Protein AF-A0A1Y4HVV6-F1 (afdb_monomer_lite)

Secondary structure (DSSP, 8-state):
------PPPPPP-EEEEEE-SSHHHHHHHHHHHHHHT-S-EEEEPPTTS--TTSEEEEE-SSHHHHHHHHHHHTTT---SEEEEEE-

pLDDT: mean 93.54, std 11.53, range [46.34, 98.81]

Sequence (87 aa):
MLLAALRPPRPRTPHTVVSFTSTFDAMEAERLCQQAGVPGRIIPLPVEITAECGLAWSMPPDDETRAAFLAAVEGHLVPDGLYTLLV

Structure (mmCIF, N/CA/C/O backbone):
data_AF-A0A1Y4HVV6-F1
#
_entry.id   AF-A0A1Y4HVV6-F1
#
loop_
_atom_site.group_PDB
_atom_site.id
_atom_site.type_symbol
_atom_site.label_atom_id
_atom_site.label_alt_id
_atom_site.label_comp_id
_atom_site.label_asym_id
_atom_site.label_entity_id
_atom_site.label_seq_id
_atom_site.pdbx_PDB_ins_code
_atom_site.Cartn_x
_atom_site.Cartn_y
_atom_site.Cartn_z
_atom_site.occupancy
_atom_site.B_iso_or_equiv
_atom_site.auth_seq_id
_atom_site.auth_comp_id
_atom_site.auth_asym_id
_atom_site.auth_atom_id
_atom_site.pdbx_PDB_model_num
ATOM 1 N N . MET A 1 1 ? 33.982 23.443 0.046 1.00 46.34 1 MET A N 1
ATOM 2 C CA . MET A 1 1 ? 32.804 23.013 -0.735 1.00 46.34 1 MET A CA 1
ATOM 3 C C . MET A 1 1 ? 32.547 21.552 -0.409 1.00 46.34 1 MET A C 1
ATOM 5 O O . MET A 1 1 ? 33.331 20.707 -0.817 1.00 46.34 1 MET A O 1
ATOM 9 N N . LEU A 1 2 ? 31.559 21.279 0.447 1.00 49.28 2 LEU A N 1
ATOM 10 C CA . LEU A 1 2 ? 31.260 19.938 0.952 1.00 49.28 2 LEU A CA 1
ATOM 11 C C . LEU A 1 2 ? 30.574 19.135 -0.168 1.00 49.28 2 LEU A C 1
ATOM 13 O O . LEU A 1 2 ? 29.460 19.467 -0.562 1.00 49.28 2 LEU A O 1
ATOM 17 N N . LEU A 1 3 ? 31.241 18.111 -0.699 1.00 53.75 3 LEU A N 1
ATOM 18 C CA . LEU A 1 3 ? 30.608 17.100 -1.545 1.00 53.75 3 LEU A CA 1
ATOM 19 C C . LEU A 1 3 ? 29.646 16.302 -0.657 1.00 53.75 3 LEU A C 1
ATOM 21 O O . LEU A 1 3 ? 30.067 15.421 0.089 1.00 53.75 3 LEU A O 1
ATOM 25 N N . ALA A 1 4 ? 28.361 16.653 -0.692 1.00 57.38 4 ALA A N 1
ATOM 26 C CA . ALA A 1 4 ? 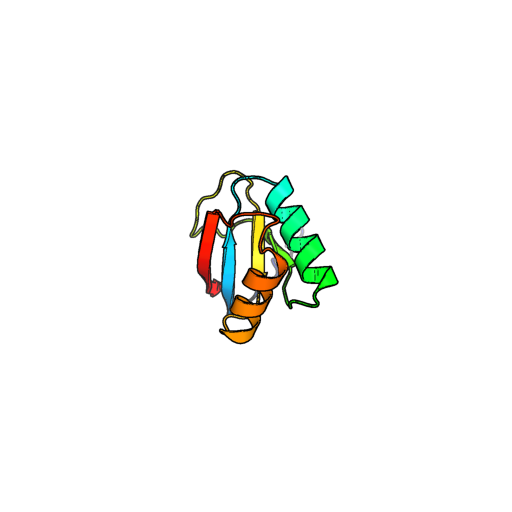27.314 15.820 -0.125 1.00 57.38 4 ALA A CA 1
ATOM 27 C C . ALA A 1 4 ? 27.361 14.464 -0.840 1.00 57.38 4 ALA A C 1
ATOM 29 O O . ALA A 1 4 ? 27.159 14.385 -2.052 1.00 57.38 4 ALA A O 1
ATOM 30 N N . ALA A 1 5 ? 27.679 13.404 -0.100 1.00 60.16 5 ALA A N 1
ATOM 31 C CA . ALA A 1 5 ? 27.627 12.043 -0.601 1.00 60.16 5 ALA A CA 1
ATOM 32 C C . ALA A 1 5 ? 26.168 11.709 -0.945 1.00 60.16 5 ALA A C 1
ATOM 34 O O . ALA A 1 5 ? 25.375 11.356 -0.072 1.00 60.16 5 ALA A O 1
ATOM 35 N N . LEU A 1 6 ? 25.792 11.870 -2.215 1.00 71.12 6 LEU A N 1
ATOM 36 C CA . LEU A 1 6 ? 24.511 11.401 -2.723 1.00 71.12 6 LEU A CA 1
ATOM 37 C C . LEU A 1 6 ? 24.507 9.877 -2.583 1.00 71.12 6 LEU A C 1
ATOM 39 O O . LEU A 1 6 ? 25.239 9.176 -3.283 1.00 71.12 6 LEU A O 1
ATOM 43 N N . ARG A 1 7 ? 23.725 9.363 -1.629 1.00 67.56 7 ARG A N 1
ATOM 44 C CA . ARG A 1 7 ? 23.510 7.923 -1.482 1.00 67.56 7 ARG A CA 1
ATOM 45 C C . ARG A 1 7 ? 22.922 7.413 -2.803 1.00 67.56 7 ARG A C 1
ATOM 47 O O . ARG A 1 7 ? 21.932 7.990 -3.258 1.00 67.56 7 ARG A O 1
ATOM 54 N N . PRO A 1 8 ? 23.494 6.363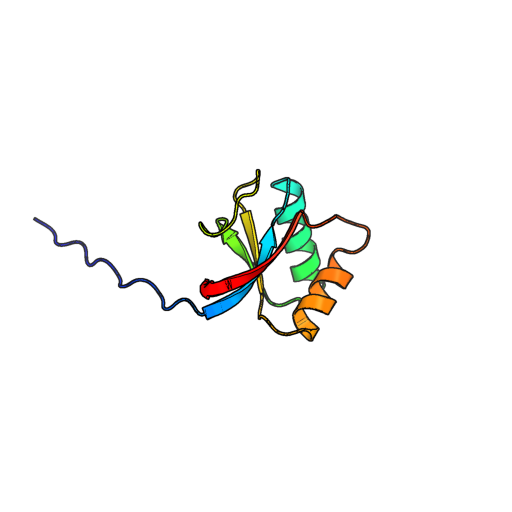 -3.417 1.00 74.81 8 PRO A N 1
ATOM 55 C CA . PRO A 1 8 ? 22.923 5.805 -4.632 1.00 74.81 8 PRO A CA 1
ATOM 56 C C . PRO A 1 8 ? 21.469 5.382 -4.367 1.00 74.81 8 PRO A C 1
ATOM 58 O O . PRO A 1 8 ? 21.168 4.897 -3.266 1.00 74.81 8 PRO A O 1
ATOM 61 N N . PRO A 1 9 ? 20.557 5.589 -5.334 1.00 77.56 9 PRO A N 1
ATOM 62 C CA . PRO A 1 9 ? 19.163 5.208 -5.178 1.00 77.56 9 PRO A CA 1
ATOM 63 C C . PRO A 1 9 ? 19.069 3.712 -4.876 1.00 77.56 9 PRO A C 1
ATOM 65 O O . PRO A 1 9 ? 19.827 2.900 -5.411 1.00 77.56 9 PRO A O 1
ATOM 68 N N . ARG A 1 10 ? 18.151 3.348 -3.977 1.00 82.31 10 ARG A N 1
ATOM 69 C CA . ARG A 1 10 ? 17.902 1.943 -3.655 1.00 82.31 10 ARG A CA 1
ATOM 70 C C . ARG A 1 10 ? 17.444 1.227 -4.935 1.00 82.31 10 ARG A C 1
ATOM 72 O O . ARG A 1 10 ? 16.608 1.793 -5.641 1.00 82.31 10 ARG A O 1
ATOM 79 N N . PRO A 1 11 ? 17.945 0.013 -5.229 1.00 86.88 11 PRO A N 1
ATOM 80 C CA . PRO A 1 11 ? 17.392 -0.803 -6.301 1.00 86.88 11 PRO A CA 1
ATOM 81 C C . PRO A 1 11 ? 15.886 -0.960 -6.092 1.00 86.88 11 PRO A C 1
ATOM 83 O O . PRO A 1 11 ? 15.462 -1.299 -4.986 1.00 86.88 11 PRO A O 1
ATOM 86 N N . ARG A 1 12 ? 15.102 -0.674 -7.132 1.00 92.19 12 ARG A N 1
ATOM 87 C CA . ARG A 1 12 ? 13.648 -0.828 -7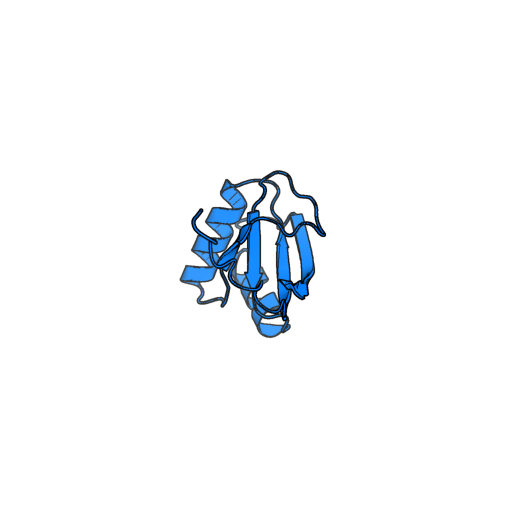.092 1.00 92.19 12 ARG A CA 1
ATOM 88 C C . ARG A 1 12 ? 13.298 -2.300 -7.268 1.00 92.19 12 ARG A C 1
ATOM 90 O O . ARG A 1 12 ? 13.872 -2.958 -8.139 1.00 92.19 12 ARG A O 1
ATOM 97 N N . THR A 1 13 ? 12.362 -2.806 -6.479 1.00 95.00 13 THR A N 1
ATOM 98 C CA . THR A 1 13 ? 11.891 -4.199 -6.561 1.00 95.00 13 THR A CA 1
ATOM 99 C C . THR A 1 13 ? 10.405 -4.246 -6.899 1.00 95.00 13 THR A C 1
ATOM 101 O O . THR A 1 13 ? 9.714 -3.262 -6.657 1.00 95.00 13 THR A O 1
ATOM 104 N N . PRO A 1 14 ? 9.882 -5.339 -7.479 1.00 97.44 14 PRO A N 1
ATOM 105 C CA . PRO A 1 14 ? 8.449 -5.467 -7.727 1.00 97.44 14 PRO A CA 1
ATOM 106 C C . PRO A 1 14 ? 7.648 -5.490 -6.420 1.00 97.44 14 PRO A C 1
ATOM 108 O O . PRO A 1 14 ? 7.987 -6.230 -5.499 1.00 97.44 14 PRO A O 1
ATOM 111 N N . HIS A 1 15 ? 6.575 -4.709 -6.365 1.00 98.44 15 HIS A N 1
ATOM 112 C CA . HIS A 1 15 ? 5.598 -4.673 -5.279 1.00 98.44 15 HIS A CA 1
ATOM 113 C C . HIS A 1 15 ? 4.187 -4.537 -5.851 1.00 98.44 15 HIS A C 1
ATOM 115 O O . HIS A 1 15 ? 4.001 -3.951 -6.923 1.00 98.44 15 HIS A O 1
ATOM 121 N N . THR A 1 16 ? 3.190 -5.003 -5.098 1.00 98.56 16 THR A N 1
ATOM 122 C CA . THR A 1 16 ? 1.820 -4.526 -5.296 1.00 98.56 16 THR A CA 1
ATOM 123 C C . THR A 1 16 ? 1.690 -3.157 -4.637 1.00 98.56 16 THR A C 1
ATOM 125 O O . THR A 1 16 ? 2.032 -2.986 -3.465 1.00 98.56 16 THR A O 1
ATOM 128 N N . VAL A 1 17 ? 1.223 -2.178 -5.405 1.00 98.50 17 VAL A N 1
ATOM 129 C CA . VAL A 1 17 ? 0.995 -0.796 -4.988 1.00 98.50 17 VAL A CA 1
ATOM 130 C C . VAL A 1 17 ? -0.492 -0.500 -5.090 1.00 98.50 17 VAL A C 1
ATOM 132 O O . VAL A 1 17 ? -1.104 -0.762 -6.124 1.00 98.50 17 VAL A O 1
ATOM 135 N N . VAL A 1 18 ? -1.061 0.055 -4.027 1.00 98.62 18 VAL A N 1
ATOM 136 C CA . VAL A 1 18 ? -2.480 0.399 -3.941 1.00 98.62 18 VAL A CA 1
ATOM 137 C C . VAL A 1 18 ? -2.629 1.910 -3.803 1.00 98.62 18 VAL A C 1
ATOM 139 O O . VAL A 1 18 ? -2.036 2.486 -2.890 1.00 98.62 18 VAL A O 1
ATOM 142 N N . SER A 1 19 ? -3.382 2.548 -4.701 1.00 98.44 19 SER A N 1
ATOM 143 C CA . SER A 1 19 ? -3.695 3.982 -4.631 1.00 98.44 19 SER A CA 1
ATOM 144 C C . SER A 1 19 ? -5.009 4.243 -3.898 1.00 98.44 19 SER A C 1
ATOM 146 O O . SER A 1 19 ? -5.863 3.362 -3.764 1.00 98.44 19 SER A O 1
ATOM 148 N N . PHE A 1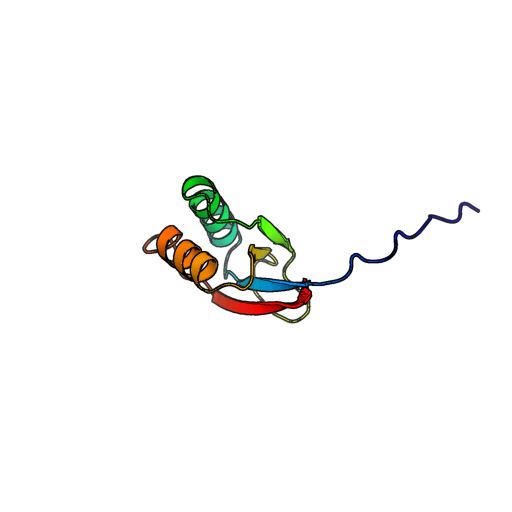 20 ? -5.172 5.485 -3.443 1.00 98.31 20 PHE A N 1
ATOM 149 C CA . PHE A 1 20 ? -6.345 5.942 -2.707 1.00 98.31 20 PHE A CA 1
ATOM 150 C C . PHE A 1 20 ? -6.790 7.318 -3.202 1.00 98.31 20 PHE A C 1
ATOM 152 O O . PHE A 1 20 ? -5.963 8.146 -3.591 1.00 98.31 20 PHE A O 1
ATOM 159 N N . THR A 1 21 ? -8.090 7.591 -3.130 1.00 96.44 21 THR A N 1
ATOM 160 C CA . THR A 1 21 ? -8.653 8.905 -3.475 1.00 96.44 21 THR A CA 1
ATOM 161 C C . THR A 1 21 ? -8.462 9.920 -2.343 1.00 96.44 21 THR A C 1
ATOM 163 O O . THR A 1 21 ? -8.414 11.119 -2.590 1.00 96.44 21 THR A O 1
ATOM 166 N N . SER A 1 22 ? -8.280 9.475 -1.093 1.00 97.94 22 SER A N 1
ATOM 167 C CA . SER A 1 22 ? -8.084 10.365 0.056 1.00 97.94 22 SER A CA 1
ATOM 168 C C . SER A 1 22 ? -6.934 9.931 0.969 1.00 97.94 22 SER A C 1
ATOM 170 O O . SER A 1 22 ? -6.554 8.761 1.034 1.00 97.94 22 SER A O 1
ATOM 172 N N . THR A 1 23 ? -6.362 10.892 1.706 1.00 97.50 23 THR A N 1
ATOM 173 C CA . THR A 1 23 ? -5.368 10.596 2.752 1.00 97.50 23 THR A CA 1
ATOM 174 C C . THR A 1 23 ? -6.003 9.806 3.897 1.00 97.50 23 THR A C 1
ATOM 176 O O . THR A 1 23 ? -5.326 8.993 4.513 1.00 97.50 23 THR A O 1
ATOM 179 N N . PHE A 1 24 ? -7.298 10.012 4.164 1.00 98.19 24 PHE A N 1
ATOM 180 C CA . PHE A 1 24 ? -8.031 9.256 5.177 1.00 98.19 24 PHE A CA 1
ATOM 181 C C . PHE A 1 24 ? -8.062 7.761 4.838 1.00 98.19 24 PHE A C 1
ATOM 183 O O . PHE A 1 24 ? -7.667 6.957 5.676 1.00 98.19 24 PHE A O 1
ATOM 190 N N . ASP A 1 25 ? -8.417 7.399 3.602 1.00 98.38 25 ASP A N 1
ATOM 191 C CA . ASP A 1 25 ? -8.455 5.994 3.171 1.00 98.38 25 ASP A CA 1
ATOM 192 C C . ASP A 1 25 ? -7.063 5.360 3.199 1.00 98.38 25 ASP A C 1
ATOM 194 O O . ASP A 1 25 ? -6.912 4.222 3.631 1.00 98.38 25 ASP A O 1
ATOM 198 N N . ALA A 1 26 ? -6.022 6.104 2.808 1.00 98.50 26 ALA A N 1
ATOM 199 C CA . ALA A 1 26 ? -4.647 5.618 2.896 1.00 98.50 26 ALA A CA 1
ATOM 200 C C . ALA A 1 26 ? -4.255 5.270 4.344 1.00 98.50 26 ALA A C 1
ATOM 202 O O . ALA A 1 26 ? -3.713 4.196 4.609 1.00 98.50 26 ALA A O 1
ATOM 203 N N . MET A 1 27 ? -4.560 6.158 5.294 1.00 98.31 27 MET A N 1
ATOM 204 C CA . MET A 1 27 ? -4.259 5.935 6.710 1.00 98.31 27 MET A CA 1
ATOM 205 C C . MET A 1 27 ? -5.122 4.829 7.327 1.00 98.31 27 MET A C 1
ATOM 207 O O . MET A 1 27 ? -4.635 4.058 8.155 1.00 98.31 27 MET A O 1
ATOM 211 N N . GLU A 1 28 ? -6.389 4.730 6.928 1.00 98.62 28 GLU A N 1
ATOM 212 C CA . GLU A 1 28 ? -7.285 3.677 7.401 1.00 98.62 28 GLU A CA 1
ATOM 213 C C . GLU A 1 28 ? -6.859 2.305 6.865 1.00 98.62 28 GLU A C 1
ATOM 215 O O . GLU A 1 28 ? -6.798 1.342 7.631 1.00 98.62 28 GLU A O 1
ATOM 220 N N . ALA A 1 29 ? -6.449 2.221 5.595 1.00 98.69 29 ALA A N 1
ATOM 221 C CA . ALA A 1 29 ? -5.854 1.018 5.022 1.00 98.69 29 ALA A CA 1
ATOM 222 C C . ALA A 1 29 ? -4.594 0.595 5.788 1.00 98.69 29 ALA A C 1
ATOM 224 O O . ALA A 1 29 ? -4.452 -0.581 6.121 1.00 98.69 29 ALA A O 1
ATOM 225 N N . GLU A 1 30 ? -3.704 1.540 6.113 1.00 98.81 30 GLU A N 1
ATOM 226 C CA . GLU A 1 30 ? -2.511 1.264 6.918 1.00 98.81 30 GLU A CA 1
ATOM 227 C C . GLU A 1 30 ? -2.875 0.692 8.289 1.00 98.81 30 GLU A C 1
ATOM 229 O O . GLU A 1 30 ? -2.336 -0.342 8.689 1.00 98.81 30 GLU A O 1
ATOM 234 N N . ARG A 1 31 ? -3.826 1.320 8.989 1.00 98.81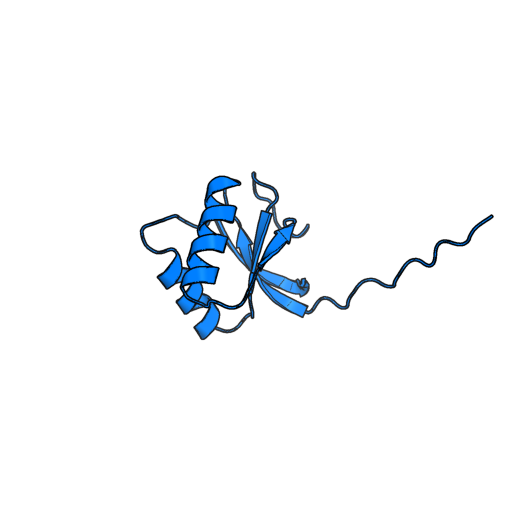 31 ARG A N 1
ATOM 235 C CA . ARG A 1 31 ? -4.294 0.874 10.305 1.00 98.81 31 ARG A CA 1
ATOM 236 C C . ARG A 1 31 ? -4.880 -0.540 10.248 1.00 98.81 31 ARG A C 1
ATOM 238 O O . ARG A 1 31 ? -4.536 -1.374 11.086 1.00 98.81 31 ARG A O 1
ATOM 245 N N . LEU A 1 32 ? -5.753 -0.810 9.278 1.00 98.81 32 LEU A N 1
ATOM 246 C CA . LEU A 1 32 ? -6.399 -2.114 9.090 1.00 98.81 32 LEU A CA 1
ATOM 247 C C . LEU A 1 32 ? -5.378 -3.201 8.739 1.00 98.81 32 LEU A C 1
ATOM 249 O O . LEU A 1 32 ? -5.370 -4.264 9.357 1.00 98.81 32 LEU A O 1
ATOM 253 N N . CYS A 1 33 ? -4.459 -2.911 7.816 1.00 98.75 33 CYS A N 1
ATOM 254 C CA . CYS A 1 33 ? -3.395 -3.834 7.429 1.00 98.75 33 CYS A CA 1
ATOM 255 C C . CYS A 1 33 ? -2.467 -4.158 8.602 1.00 98.75 33 CYS A C 1
ATOM 257 O O . CYS A 1 33 ? -2.149 -5.324 8.824 1.00 98.75 33 CYS A O 1
ATOM 259 N N . GLN A 1 34 ? -2.077 -3.156 9.395 1.00 98.56 34 GLN A N 1
ATOM 260 C CA . GLN A 1 34 ? -1.264 -3.365 10.595 1.00 98.56 34 GLN A CA 1
ATOM 261 C C . GLN A 1 34 ? -1.981 -4.241 11.632 1.00 98.56 34 GLN A C 1
ATOM 263 O O . GLN A 1 34 ? -1.354 -5.121 12.219 1.00 98.56 34 GLN A O 1
ATOM 268 N N . GLN A 1 35 ? -3.287 -4.045 11.840 1.00 98.62 35 GLN A N 1
ATOM 269 C CA . GLN A 1 35 ? -4.085 -4.874 12.754 1.00 98.62 35 GLN A CA 1
ATOM 270 C C . GLN A 1 35 ? -4.241 -6.317 12.268 1.00 98.62 35 GLN A C 1
ATOM 272 O O . GLN A 1 35 ? -4.217 -7.239 13.081 1.00 98.62 35 GLN A O 1
ATOM 277 N N . ALA A 1 36 ? -4.380 -6.509 10.957 1.00 98.31 36 ALA A N 1
ATOM 278 C CA . ALA A 1 36 ? -4.490 -7.820 10.328 1.00 98.31 36 ALA A CA 1
ATOM 279 C C . ALA A 1 36 ? -3.128 -8.506 10.093 1.00 98.31 36 ALA A C 1
ATOM 281 O O . ALA A 1 36 ? -3.090 -9.666 9.693 1.00 98.31 36 ALA A O 1
ATOM 282 N N . GLY A 1 37 ? -2.009 -7.814 10.335 1.00 98.56 37 GLY A N 1
ATOM 283 C CA . GLY A 1 37 ? -0.664 -8.342 10.093 1.00 98.56 37 GLY A CA 1
ATOM 284 C C . GLY A 1 37 ? -0.288 -8.448 8.611 1.00 98.56 37 GLY A C 1
ATOM 285 O O . GLY A 1 37 ? 0.616 -9.207 8.268 1.00 98.56 37 GLY A O 1
ATOM 286 N N . VAL A 1 38 ? -0.958 -7.699 7.730 1.00 98.69 38 VAL A N 1
ATOM 287 C CA . VAL A 1 38 ? -0.647 -7.674 6.295 1.00 98.69 38 VAL A CA 1
ATOM 288 C C . VAL A 1 38 ? 0.711 -6.989 6.093 1.00 98.69 38 VAL A C 1
ATOM 290 O O . VAL A 1 38 ? 0.883 -5.839 6.514 1.00 98.69 38 VAL A O 1
ATOM 293 N N . PRO A 1 39 ? 1.694 -7.646 5.452 1.00 98.31 39 PRO A N 1
ATOM 294 C CA . PRO A 1 39 ? 3.004 -7.052 5.244 1.00 98.31 39 PRO A CA 1
ATOM 295 C C . PRO A 1 39 ? 2.914 -5.887 4.258 1.00 98.31 39 PRO A C 1
ATOM 297 O O . PRO A 1 39 ? 2.404 -6.022 3.150 1.00 98.31 39 PRO A O 1
ATOM 300 N N . GLY A 1 40 ? 3.466 -4.741 4.638 1.00 97.81 40 GLY A N 1
ATOM 301 C CA . GLY A 1 40 ? 3.519 -3.568 3.778 1.00 97.81 40 GLY A CA 1
ATOM 302 C C . GLY A 1 40 ? 3.712 -2.286 4.572 1.00 97.81 40 GLY A C 1
ATOM 303 O O . GLY A 1 40 ? 4.020 -2.320 5.765 1.00 97.81 40 GLY A O 1
ATOM 304 N N . ARG A 1 41 ? 3.604 -1.152 3.885 1.00 98.44 41 ARG A N 1
ATOM 305 C CA . ARG A 1 41 ? 3.666 0.189 4.484 1.00 98.44 41 ARG A CA 1
ATOM 306 C C . ARG A 1 41 ? 3.084 1.231 3.539 1.00 98.44 41 ARG A C 1
ATOM 308 O O . ARG A 1 41 ? 3.088 1.025 2.322 1.00 98.44 41 ARG A O 1
ATOM 315 N N . ILE A 1 42 ? 2.714 2.389 4.076 1.00 98.38 42 ILE A N 1
ATOM 316 C CA . ILE A 1 42 ? 2.485 3.575 3.252 1.00 98.38 42 ILE A CA 1
ATOM 317 C C . ILE A 1 42 ? 3.806 4.092 2.665 1.00 98.38 42 ILE A C 1
ATOM 319 O O . ILE A 1 42 ? 4.856 4.108 3.314 1.00 98.38 42 ILE A O 1
ATOM 323 N N . ILE A 1 43 ? 3.749 4.504 1.402 1.00 97.94 43 ILE A N 1
ATOM 324 C CA . ILE A 1 43 ? 4.811 5.178 0.658 1.00 97.94 43 ILE A CA 1
ATOM 325 C C . ILE A 1 43 ? 4.248 6.443 -0.010 1.00 97.94 43 ILE A C 1
ATOM 327 O O 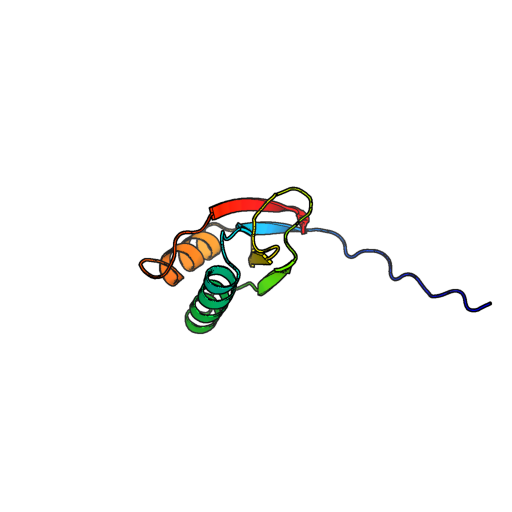. ILE A 1 43 ? 3.037 6.531 -0.233 1.00 97.94 43 ILE A O 1
ATOM 331 N N . PRO A 1 44 ? 5.103 7.413 -0.383 1.00 97.06 44 PRO A N 1
ATOM 332 C CA . PRO A 1 44 ? 4.717 8.417 -1.369 1.00 97.06 44 PRO A CA 1
ATOM 333 C C . PRO A 1 44 ? 4.258 7.736 -2.663 1.00 97.06 44 PRO A C 1
ATOM 335 O O . PRO A 1 44 ? 4.840 6.721 -3.060 1.00 97.06 44 PRO A O 1
ATOM 338 N N . LEU A 1 45 ? 3.243 8.295 -3.319 1.00 97.56 45 LEU A N 1
ATOM 339 C CA . LEU A 1 45 ? 2.715 7.767 -4.574 1.00 97.56 45 LEU A CA 1
ATOM 340 C C . LEU A 1 45 ? 3.841 7.639 -5.624 1.00 97.56 45 LEU A C 1
ATOM 342 O O . LEU A 1 45 ? 4.528 8.629 -5.896 1.00 97.56 45 LEU A O 1
ATOM 346 N N . PRO A 1 46 ? 4.051 6.448 -6.217 1.00 96.38 46 PRO A N 1
ATOM 347 C CA . PRO A 1 46 ? 5.027 6.280 -7.286 1.00 96.38 46 PRO A CA 1
ATOM 348 C C . PRO A 1 46 ? 4.710 7.163 -8.491 1.00 96.38 46 PRO A C 1
ATOM 350 O O . PRO A 1 46 ? 3.554 7.302 -8.880 1.00 96.38 46 PRO A O 1
ATOM 353 N N . VAL A 1 47 ? 5.753 7.712 -9.116 1.00 94.88 47 VAL A N 1
ATOM 354 C CA . VAL A 1 47 ? 5.635 8.636 -10.259 1.00 94.88 47 VAL A CA 1
ATOM 355 C C . VAL A 1 47 ? 4.995 8.001 -11.498 1.00 94.88 47 VAL A C 1
ATOM 357 O O . VAL A 1 47 ? 4.572 8.713 -12.402 1.00 94.88 47 VAL A O 1
ATOM 360 N N . GLU A 1 48 ? 4.938 6.670 -11.559 1.00 95.00 48 GLU A N 1
ATOM 361 C CA . GLU A 1 48 ? 4.295 5.913 -12.635 1.00 95.00 48 GLU A CA 1
ATOM 362 C C . GLU A 1 48 ? 2.762 5.981 -12.608 1.00 95.00 48 GLU A C 1
ATOM 364 O O . GLU A 1 48 ? 2.133 5.652 -13.614 1.00 95.00 48 GLU A O 1
ATOM 369 N N . ILE A 1 49 ? 2.158 6.374 -11.483 1.00 95.38 49 ILE A N 1
ATOM 370 C CA . ILE A 1 49 ? 0.703 6.436 -11.307 1.00 95.38 49 ILE A CA 1
ATOM 371 C C . ILE A 1 49 ? 0.271 7.800 -10.764 1.00 95.38 49 ILE A C 1
ATOM 373 O O . ILE A 1 49 ? 1.066 8.573 -10.239 1.00 95.38 49 ILE A O 1
ATOM 377 N N . THR A 1 50 ? -1.010 8.125 -10.926 1.00 94.12 50 THR A N 1
ATOM 378 C CA . THR A 1 50 ? -1.609 9.375 -10.440 1.00 94.12 50 THR A CA 1
ATOM 379 C C . THR A 1 50 ? -2.770 9.046 -9.516 1.00 94.12 50 THR A C 1
ATOM 381 O O . THR A 1 50 ? -3.594 8.206 -9.855 1.00 94.12 50 THR A O 1
ATOM 384 N N . ALA A 1 51 ? -2.817 9.708 -8.365 1.00 93.62 51 ALA A N 1
ATOM 385 C CA . ALA A 1 51 ? -3.881 9.617 -7.376 1.00 93.62 51 ALA A CA 1
ATOM 386 C C . ALA A 1 51 ? -3.925 10.932 -6.591 1.00 93.62 51 ALA A C 1
ATOM 388 O O . ALA A 1 51 ? -2.898 11.601 -6.439 1.00 93.62 51 ALA A O 1
ATOM 389 N N . GLU A 1 52 ? -5.100 11.306 -6.093 1.00 91.88 52 GLU A N 1
ATOM 390 C CA . GLU A 1 52 ? -5.318 12.635 -5.509 1.00 91.88 52 GLU A CA 1
ATOM 391 C C . GLU A 1 52 ? -4.546 12.856 -4.202 1.00 91.88 52 GLU A C 1
ATOM 393 O O . GLU A 1 52 ? -4.037 13.950 -3.960 1.00 91.88 52 GLU A O 1
ATOM 398 N N . CYS A 1 53 ? -4.418 11.828 -3.360 1.00 95.94 53 CYS A N 1
ATOM 399 C CA . CYS A 1 53 ? -3.881 12.000 -2.009 1.00 95.94 53 CYS A CA 1
ATOM 400 C C . CYS A 1 53 ? -2.349 11.931 -1.909 1.00 95.94 53 CYS A C 1
ATOM 402 O O . CYS A 1 53 ? -1.794 12.188 -0.839 1.00 95.94 53 CYS A O 1
ATOM 404 N N . GLY A 1 54 ? -1.656 11.565 -2.994 1.00 97.19 54 GLY A N 1
ATOM 405 C CA . GLY A 1 54 ? -0.193 11.463 -3.031 1.00 97.19 54 GLY A CA 1
ATOM 406 C C . GLY A 1 54 ? 0.410 10.337 -2.177 1.00 97.19 54 GLY A C 1
ATOM 407 O O . GLY A 1 54 ? 1.632 10.296 -2.012 1.00 97.19 54 GLY A O 1
ATOM 408 N N . LEU A 1 55 ? -0.407 9.413 -1.662 1.00 98.19 55 LEU A N 1
ATOM 409 C CA . LEU A 1 55 ? 0.016 8.258 -0.867 1.00 98.19 55 LEU A CA 1
ATOM 410 C C . LEU A 1 55 ? -0.423 6.944 -1.513 1.00 98.19 55 LEU A C 1
ATOM 412 O O . LEU A 1 55 ? -1.431 6.884 -2.216 1.00 98.19 55 LEU A O 1
ATOM 416 N N . ALA A 1 56 ? 0.329 5.883 -1.235 1.00 98.44 56 ALA A N 1
ATOM 417 C CA . ALA A 1 56 ? 0.000 4.529 -1.657 1.00 98.44 56 ALA A CA 1
ATOM 418 C C . ALA A 1 56 ? 0.423 3.492 -0.613 1.00 98.44 56 ALA A C 1
ATOM 420 O O . ALA A 1 56 ? 1.393 3.699 0.114 1.00 98.44 56 ALA A O 1
ATOM 421 N N . TRP A 1 57 ? -0.263 2.352 -0.572 1.00 98.62 57 TRP A N 1
ATOM 422 C CA . TRP A 1 57 ? 0.164 1.181 0.195 1.00 98.62 57 TRP A CA 1
ATOM 423 C C . TRP A 1 57 ? 1.053 0.306 -0.682 1.00 98.62 57 TRP A C 1
ATOM 425 O O . TRP A 1 57 ? 0.697 0.006 -1.818 1.00 98.62 57 TRP A O 1
ATOM 435 N N . SER A 1 58 ? 2.213 -0.099 -0.172 1.00 98.62 58 SER A N 1
ATOM 436 C CA . SER A 1 58 ? 3.161 -0.966 -0.870 1.00 98.62 58 SER A CA 1
ATOM 437 C C . SER A 1 58 ? 3.367 -2.258 -0.094 1.00 98.62 58 SER A C 1
ATOM 439 O O . SER A 1 58 ? 3.728 -2.229 1.083 1.00 98.62 58 SER A O 1
ATOM 441 N N . MET A 1 59 ? 3.191 -3.387 -0.775 1.00 98.50 59 MET A N 1
ATOM 442 C CA . MET A 1 59 ? 3.297 -4.731 -0.208 1.00 98.50 59 MET A CA 1
ATOM 443 C C . MET A 1 59 ? 3.996 -5.693 -1.179 1.00 98.50 59 MET A C 1
ATOM 445 O O . MET A 1 59 ? 4.156 -5.356 -2.357 1.00 98.50 59 MET A O 1
ATOM 449 N N . PRO A 1 60 ? 4.466 -6.862 -0.713 1.00 98.25 60 PRO A N 1
ATOM 450 C CA . PRO A 1 60 ? 4.920 -7.939 -1.588 1.00 98.25 60 PRO A CA 1
ATOM 451 C C . PRO A 1 60 ? 3.963 -8.228 -2.768 1.00 98.25 60 PRO A C 1
ATOM 453 O O . PRO A 1 60 ? 2.749 -8.054 -2.642 1.00 98.25 60 PRO A O 1
ATOM 456 N N . PRO A 1 61 ? 4.490 -8.612 -3.946 1.00 97.94 61 PRO A N 1
ATOM 457 C CA . PRO A 1 61 ? 3.696 -8.791 -5.159 1.00 97.94 61 PRO A CA 1
ATOM 458 C C . PRO A 1 61 ? 3.001 -10.162 -5.258 1.00 97.94 61 PRO A C 1
ATOM 460 O O . PRO A 1 61 ? 2.539 -10.517 -6.339 1.00 97.94 61 PRO A O 1
ATOM 463 N N . ASP A 1 62 ? 2.963 -10.951 -4.183 1.00 97.75 62 ASP A N 1
ATOM 464 C CA . ASP A 1 62 ? 2.306 -12.259 -4.168 1.00 97.75 62 ASP A CA 1
ATOM 465 C C . ASP A 1 62 ? 0.788 -12.170 -3.938 1.00 97.75 62 ASP A C 1
ATOM 467 O O . ASP A 1 62 ? 0.261 -11.234 -3.328 1.00 97.75 62 ASP A O 1
ATOM 471 N N . ASP A 1 63 ? 0.082 -13.182 -4.447 1.00 97.88 63 ASP A N 1
ATOM 472 C CA . ASP A 1 63 ? -1.380 -13.248 -4.419 1.00 97.88 63 ASP A CA 1
ATOM 473 C C . ASP A 1 63 ? -1.941 -13.399 -3.000 1.00 97.88 63 ASP A C 1
ATOM 475 O O . ASP A 1 63 ? -3.017 -12.874 -2.713 1.00 97.88 63 ASP A O 1
ATOM 479 N N . GLU A 1 64 ? -1.216 -14.073 -2.103 1.00 98.31 64 GLU A N 1
ATOM 480 C CA . GLU A 1 64 ? -1.628 -14.265 -0.708 1.00 98.31 64 GLU A CA 1
ATOM 481 C C . GLU A 1 64 ? -1.680 -12.923 0.027 1.00 98.31 64 GLU A C 1
ATOM 483 O O . GLU A 1 64 ? -2.705 -12.565 0.609 1.00 98.31 64 GLU A O 1
ATOM 488 N N . THR A 1 65 ? -0.617 -12.127 -0.084 1.00 98.38 65 THR A N 1
ATOM 489 C CA . THR A 1 65 ? -0.555 -10.781 0.489 1.00 98.38 65 THR A CA 1
ATOM 490 C C . THR A 1 65 ? -1.616 -9.866 -0.121 1.00 98.38 65 THR A C 1
ATOM 492 O O . THR A 1 65 ? -2.263 -9.096 0.593 1.00 98.38 65 THR A O 1
ATOM 495 N N . ARG A 1 66 ? -1.852 -9.968 -1.435 1.00 98.12 66 ARG A N 1
ATOM 496 C CA . ARG A 1 66 ? -2.904 -9.195 -2.107 1.00 98.12 66 ARG A CA 1
ATOM 497 C C . ARG A 1 66 ? -4.301 -9.562 -1.612 1.00 98.12 66 ARG A C 1
ATOM 499 O O . ARG A 1 66 ? -5.109 -8.664 -1.376 1.00 98.12 66 ARG A O 1
ATOM 506 N N . ALA A 1 67 ? -4.586 -10.849 -1.445 1.00 98.50 67 ALA A N 1
ATOM 507 C CA . ALA A 1 67 ? -5.850 -11.317 -0.889 1.00 98.50 67 ALA A CA 1
ATOM 508 C C . ALA A 1 67 ? -6.022 -10.859 0.567 1.00 98.50 67 ALA A C 1
ATOM 510 O O . ALA A 1 67 ? -7.095 -10.382 0.931 1.00 98.50 67 ALA A O 1
ATOM 511 N N . ALA A 1 68 ? -4.956 -10.923 1.371 1.00 98.69 68 ALA A N 1
ATOM 512 C CA . ALA A 1 68 ? -4.965 -10.461 2.756 1.00 98.69 68 ALA A CA 1
ATOM 513 C C . ALA A 1 68 ? -5.243 -8.952 2.865 1.00 98.69 68 ALA A C 1
ATOM 515 O O . ALA A 1 68 ? -6.035 -8.540 3.709 1.00 98.69 68 ALA A O 1
ATOM 516 N N . PHE A 1 69 ? -4.664 -8.132 1.979 1.00 98.69 69 PHE A N 1
ATOM 517 C CA . PHE A 1 69 ? -4.994 -6.708 1.882 1.00 98.69 69 PHE A CA 1
ATOM 518 C C . PHE A 1 69 ? -6.482 -6.490 1.590 1.00 98.69 69 PHE A C 1
ATOM 520 O O . PHE A 1 69 ? -7.140 -5.747 2.313 1.00 98.69 69 PHE A O 1
ATOM 527 N N . LEU A 1 70 ? -7.020 -7.151 0.557 1.00 98.44 70 LEU A N 1
ATOM 528 C CA . LEU A 1 70 ? -8.423 -6.990 0.161 1.00 98.44 70 LEU A CA 1
ATOM 529 C C . LEU A 1 70 ? -9.379 -7.394 1.288 1.00 98.44 70 LEU A C 1
ATOM 531 O O . LEU A 1 70 ? -10.340 -6.676 1.544 1.00 98.44 70 LEU A O 1
ATOM 535 N N . ALA A 1 71 ? -9.079 -8.487 1.992 1.00 98.69 71 ALA A N 1
ATOM 536 C CA . ALA A 1 71 ? -9.849 -8.927 3.150 1.00 98.69 71 ALA A CA 1
ATOM 537 C C . ALA A 1 71 ? -9.761 -7.937 4.325 1.00 98.69 71 ALA A C 1
ATOM 539 O O . ALA A 1 71 ? -10.759 -7.682 4.990 1.00 98.69 71 ALA A O 1
ATOM 540 N N . ALA A 1 72 ? -8.585 -7.353 4.581 1.00 98.62 72 ALA A N 1
ATOM 541 C CA . ALA A 1 72 ? -8.397 -6.406 5.681 1.00 98.62 72 ALA A CA 1
ATOM 542 C C . ALA A 1 72 ? -9.170 -5.091 5.483 1.00 98.62 72 ALA A C 1
ATOM 544 O O . ALA A 1 72 ? -9.572 -4.470 6.465 1.00 98.62 72 ALA A O 1
ATOM 545 N N . VAL A 1 73 ? -9.369 -4.658 4.234 1.00 98.50 73 VAL A N 1
ATOM 546 C CA . VAL A 1 73 ? -10.046 -3.388 3.911 1.00 98.50 73 VAL A CA 1
ATOM 547 C C . VAL A 1 73 ? -11.522 -3.546 3.539 1.00 98.50 73 VAL A C 1
ATOM 549 O O . VAL A 1 73 ? -12.220 -2.545 3.353 1.00 98.50 73 VAL A O 1
ATOM 552 N N . GLU A 1 74 ? -12.008 -4.783 3.425 1.00 98.31 74 GLU A N 1
ATOM 553 C CA . GLU A 1 74 ? -13.369 -5.089 2.989 1.00 98.31 74 GLU A CA 1
ATOM 554 C C . GLU A 1 74 ? -14.417 -4.397 3.874 1.00 98.31 74 GLU A C 1
ATOM 556 O O . GLU A 1 74 ? -14.412 -4.512 5.097 1.00 98.31 74 GLU A O 1
ATOM 561 N N . GLY A 1 75 ? -15.325 -3.642 3.249 1.00 98.00 75 GLY A N 1
ATOM 562 C CA . GLY A 1 75 ? -16.382 -2.904 3.949 1.00 98.00 75 GLY A CA 1
ATOM 563 C C . GLY A 1 75 ? -15.931 -1.617 4.652 1.00 98.00 75 GLY A C 1
ATOM 564 O O . GLY A 1 75 ? -16.787 -0.879 5.138 1.00 98.00 75 GLY A O 1
ATOM 565 N N . HIS A 1 76 ? -14.631 -1.313 4.672 1.00 97.88 76 HIS A N 1
ATOM 566 C CA . HIS A 1 76 ? -14.087 -0.095 5.280 1.00 97.88 76 HIS A CA 1
ATOM 567 C C . HIS A 1 76 ? -13.768 0.989 4.249 1.00 97.88 76 HIS A C 1
ATOM 569 O O . HIS A 1 76 ? -14.041 2.163 4.492 1.00 97.88 76 HIS A O 1
ATOM 575 N N . LEU A 1 77 ? -13.206 0.601 3.103 1.00 97.31 77 LEU A N 1
ATOM 576 C CA . LEU A 1 77 ? -12.835 1.512 2.019 1.00 97.31 77 LEU A CA 1
ATOM 577 C C . LEU A 1 77 ? -12.797 0.785 0.674 1.00 97.31 77 LEU A C 1
ATOM 579 O O . LEU A 1 77 ? -12.765 -0.444 0.610 1.00 97.31 77 LEU A O 1
ATOM 583 N N . VAL A 1 78 ? -12.767 1.562 -0.407 1.00 96.81 78 VAL A N 1
ATOM 584 C CA . VAL A 1 78 ? -12.552 1.056 -1.765 1.00 96.81 78 VAL A CA 1
ATOM 585 C C . VAL A 1 78 ? -11.233 1.630 -2.274 1.00 96.81 78 VAL A C 1
ATOM 587 O O . VAL A 1 78 ? -11.114 2.851 -2.376 1.00 96.81 78 VAL A O 1
ATOM 590 N N . PRO A 1 79 ? -10.232 0.788 -2.581 1.00 96.94 79 PRO A N 1
ATOM 591 C CA . PRO A 1 79 ? -9.019 1.250 -3.236 1.00 96.94 79 PRO A CA 1
ATOM 592 C C . PRO A 1 79 ? -9.320 1.917 -4.577 1.00 96.94 79 PRO A C 1
ATOM 594 O O . PRO A 1 79 ? -10.170 1.441 -5.328 1.00 96.94 79 PRO A O 1
ATOM 597 N N . ASP A 1 80 ? -8.570 2.962 -4.907 1.00 97.50 80 ASP A N 1
ATOM 598 C CA . ASP A 1 80 ? -8.682 3.638 -6.202 1.00 97.50 80 ASP A CA 1
ATOM 599 C C . ASP A 1 80 ? -8.067 2.785 -7.329 1.00 97.50 80 ASP A C 1
ATOM 601 O O . ASP A 1 80 ? -8.606 2.684 -8.431 1.00 97.50 80 ASP A O 1
ATOM 605 N N . GLY A 1 81 ? -6.984 2.065 -7.026 1.00 97.38 81 GLY A N 1
ATOM 606 C CA . GLY A 1 81 ? -6.346 1.152 -7.967 1.00 97.38 81 GLY A CA 1
ATOM 607 C C . GLY A 1 81 ? -5.360 0.196 -7.306 1.00 97.38 81 GLY A C 1
ATOM 608 O O . GLY A 1 81 ? -4.812 0.479 -6.243 1.00 97.38 81 GLY A O 1
ATOM 609 N N . LEU A 1 82 ? -5.132 -0.955 -7.946 1.00 97.69 82 LEU A N 1
ATOM 610 C CA . LEU A 1 82 ? -4.109 -1.937 -7.572 1.00 97.69 82 LEU A CA 1
ATOM 611 C C . LEU A 1 82 ? -3.182 -2.176 -8.767 1.00 97.69 82 LEU A C 1
ATOM 613 O O . LEU A 1 82 ? -3.636 -2.574 -9.841 1.00 97.69 82 LEU A O 1
ATOM 617 N N . TYR A 1 83 ? -1.883 -1.993 -8.556 1.00 97.69 83 TYR A N 1
ATOM 618 C CA . TYR A 1 83 ? -0.855 -2.031 -9.595 1.00 97.69 83 TYR A CA 1
ATOM 619 C C . TYR A 1 83 ? 0.311 -2.917 -9.167 1.00 97.69 83 TYR A C 1
ATOM 621 O O . TYR A 1 83 ? 0.613 -3.015 -7.982 1.00 97.69 83 TYR A O 1
ATOM 629 N N . THR A 1 84 ? 1.029 -3.499 -10.124 1.00 97.62 84 THR A N 1
ATOM 630 C CA . THR A 1 84 ? 2.340 -4.111 -9.869 1.00 97.62 84 THR A CA 1
ATOM 631 C C . THR A 1 84 ? 3.415 -3.190 -10.427 1.00 97.62 84 THR A C 1
ATOM 633 O O . THR A 1 84 ? 3.507 -3.018 -11.641 1.00 97.62 84 THR A O 1
ATOM 636 N N . LEU A 1 85 ? 4.211 -2.580 -9.548 1.00 97.19 85 LEU A N 1
ATOM 637 C CA . LEU A 1 85 ? 5.217 -1.573 -9.902 1.00 97.19 85 LEU A CA 1
ATOM 638 C C . LEU A 1 85 ? 6.569 -1.915 -9.279 1.00 97.19 85 LEU A C 1
ATOM 640 O O . LEU A 1 85 ? 6.645 -2.618 -8.274 1.00 97.19 85 LEU A O 1
ATOM 644 N N . LEU A 1 86 ? 7.643 -1.376 -9.851 1.00 96.00 86 LEU A N 1
ATOM 645 C CA . LEU A 1 86 ? 8.946 -1.366 -9.190 1.00 96.00 86 LEU A CA 1
ATOM 646 C C . LEU A 1 86 ? 8.958 -0.213 -8.176 1.00 96.00 86 LEU A C 1
ATOM 648 O O . LEU A 1 86 ? 8.657 0.903 -8.571 1.00 96.00 86 LEU A O 1
ATOM 652 N N . VAL A 1 87 ? 9.314 -0.402 -6.907 1.00 89.69 87 VAL A N 1
ATOM 653 C CA . VAL A 1 87 ? 9.376 0.681 -5.886 1.00 89.69 87 VAL A CA 1
ATOM 654 C C . VAL A 1 87 ? 10.584 0.555 -4.967 1.00 89.69 87 VAL A C 1
ATOM 656 O O . VAL A 1 87 ? 11.211 -0.527 -4.958 1.00 89.69 87 VAL A O 1
#

Radius of gyration: 14.47 Å; chains: 1; bounding box: 49×37×25 Å

Foldseek 3Di:
DDPDPPDPDDFWDKWKKFAAQAPVLLVLLQVLCVVLVQDWHKDQDDPVDDHNHRIITTHHPDPVSVVSSCVSCPPPDDIPDIDIDGD